Protein AF-A0A6L4Y7J6-F1 (afdb_monomer)

Radius of gyration: 10.47 Å; Cα contacts (8 Å, |Δi|>4): 32; chains: 1; bounding box: 15×27×22 Å

pLDDT: mean 93.83, std 4.32, range [74.0, 97.19]

Nearest PDB structures (foldseek):
  4r3u-assembly1_C  TM=9.436E-01  e=4.259E-02  Aquincola tertiaricarbonis
  8dpb-assembly1_D  TM=8.816E-01  e=1.668E-01  Methylorubrum extorquens AM1
  7a5g-assembly1_n  TM=4.924E-01  e=6.102E-01  Thermus thermophilus HB27
  5m7o-assembly1_B  TM=6.754E-01  e=2.933E+00  Brucella abortus str. 2308 A

Structure (mmCIF, N/CA/C/O backbone):
data_AF-A0A6L4Y7J6-F1
#
_entry.id   AF-A0A6L4Y7J6-F1
#
loop_
_atom_site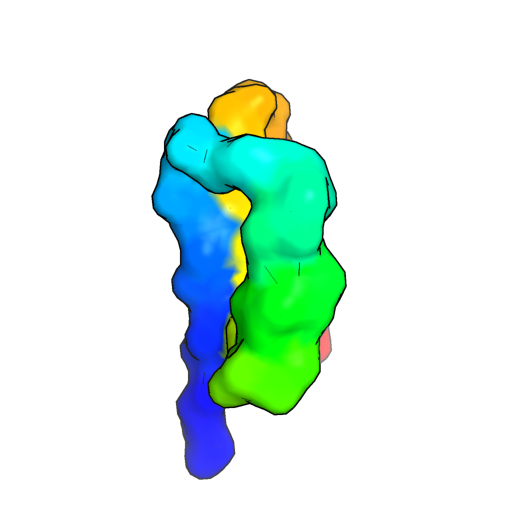.group_PDB
_atom_site.id
_atom_site.type_symbol
_atom_site.label_atom_id
_atom_site.label_alt_id
_atom_site.label_comp_id
_atom_site.label_asym_id
_atom_site.label_entity_id
_atom_site.label_seq_id
_atom_site.pdbx_PDB_ins_code
_atom_site.Cartn_x
_atom_site.Cartn_y
_atom_site.Cartn_z
_atom_site.occupancy
_atom_site.B_iso_or_equiv
_atom_site.auth_seq_id
_atom_site.auth_comp_id
_atom_site.auth_asym_id
_atom_site.auth_atom_id
_atom_site.pdbx_PDB_model_num
ATOM 1 N N . ASP A 1 1 ? -3.715 -17.681 0.059 1.00 78.69 1 ASP A N 1
ATOM 2 C CA . ASP A 1 1 ? -3.059 -16.618 0.830 1.00 78.69 1 ASP A CA 1
ATOM 3 C C . ASP A 1 1 ? -3.188 -15.327 0.037 1.00 78.69 1 ASP A C 1
ATOM 5 O O . ASP A 1 1 ? -3.121 -15.411 -1.186 1.00 78.69 1 ASP A O 1
ATOM 9 N N . LEU A 1 2 ? -3.494 -14.200 0.679 1.00 90.38 2 LEU A N 1
ATOM 10 C CA . LEU A 1 2 ? -3.768 -12.923 0.007 1.00 90.38 2 LEU A CA 1
ATOM 11 C C . LEU A 1 2 ? -3.060 -11.789 0.751 1.00 90.38 2 LEU A C 1
ATOM 13 O O . LEU A 1 2 ? -3.440 -11.449 1.870 1.00 90.38 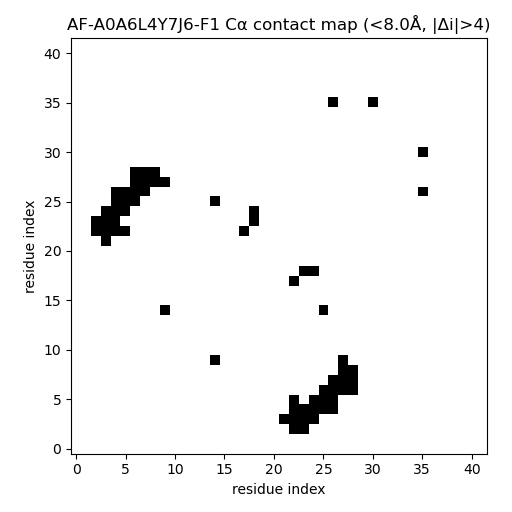2 LEU A O 1
ATOM 17 N N . THR A 1 3 ? -2.068 -11.181 0.104 1.00 92.88 3 THR A N 1
ATOM 18 C CA . THR A 1 3 ? -1.385 -9.996 0.629 1.00 92.88 3 THR A CA 1
ATOM 19 C C . THR A 1 3 ? -2.301 -8.782 0.541 1.00 92.88 3 THR A C 1
ATOM 21 O O . THR A 1 3 ? -2.827 -8.464 -0.525 1.00 92.88 3 THR A O 1
ATOM 24 N N . VAL A 1 4 ? -2.460 -8.081 1.663 1.00 95.69 4 VAL A N 1
ATOM 25 C CA . VAL A 1 4 ? -3.197 -6.817 1.742 1.00 95.69 4 VAL A CA 1
ATOM 26 C C . VAL A 1 4 ? -2.213 -5.691 2.030 1.00 95.69 4 VAL A C 1
ATOM 28 O O . VAL A 1 4 ? -1.456 -5.754 2.999 1.00 95.69 4 VAL A O 1
ATOM 31 N N . VAL A 1 5 ? -2.251 -4.648 1.205 1.00 96.25 5 VAL A N 1
ATOM 32 C CA . VAL A 1 5 ? -1.528 -3.389 1.421 1.00 96.25 5 VAL A CA 1
ATOM 33 C C . VAL A 1 5 ? -2.512 -2.230 1.453 1.00 96.25 5 VAL A C 1
ATOM 35 O O . VAL A 1 5 ? -3.603 -2.323 0.888 1.00 96.25 5 VAL A O 1
ATOM 38 N N . VAL A 1 6 ? -2.122 -1.130 2.087 1.00 96.31 6 VAL A N 1
ATOM 39 C CA . VAL A 1 6 ? -2.932 0.094 2.155 1.00 96.31 6 VAL A CA 1
ATOM 40 C C . VAL A 1 6 ? -2.144 1.257 1.572 1.00 96.31 6 VAL A C 1
ATOM 42 O O . VAL A 1 6 ? -0.950 1.374 1.825 1.00 96.31 6 VAL A O 1
ATOM 45 N N . GLY A 1 7 ? -2.810 2.119 0.801 1.00 94.69 7 GLY A N 1
ATOM 46 C CA . GLY A 1 7 ? -2.205 3.310 0.210 1.00 94.69 7 GLY A CA 1
ATOM 47 C C . GLY A 1 7 ? -3.051 4.566 0.410 1.00 94.69 7 GLY A C 1
ATOM 48 O O . GLY A 1 7 ? -4.279 4.477 0.445 1.00 94.69 7 GLY A O 1
ATOM 49 N N . GLY A 1 8 ? -2.405 5.732 0.525 1.00 92.12 8 GLY A N 1
ATOM 50 C CA . GLY A 1 8 ? -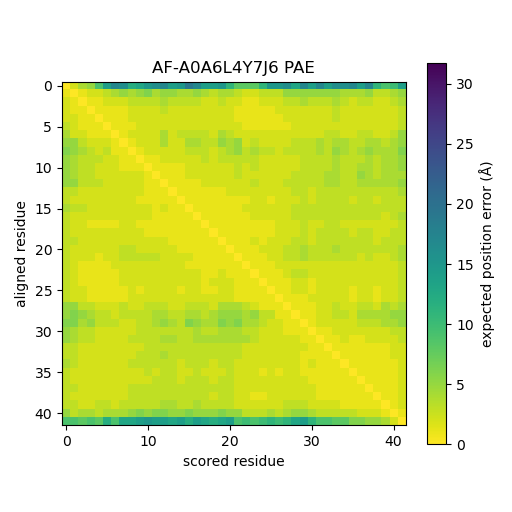3.073 7.041 0.569 1.00 92.12 8 GLY A CA 1
ATOM 51 C C . GLY A 1 8 ? -2.607 7.971 1.696 1.00 92.12 8 GLY A C 1
ATOM 52 O O . GLY A 1 8 ? -1.478 7.889 2.175 1.00 92.12 8 GLY A O 1
ATOM 53 N N . CYS A 1 9 ? -3.490 8.879 2.121 1.00 92.44 9 CYS A N 1
ATOM 54 C CA . CYS A 1 9 ? -3.265 9.754 3.275 1.00 92.44 9 CYS A CA 1
ATOM 55 C C . CYS A 1 9 ? -3.719 9.047 4.562 1.00 92.44 9 CYS A C 1
ATOM 57 O O . CYS A 1 9 ? -4.883 9.168 4.943 1.00 92.44 9 CYS A O 1
ATOM 59 N N . ILE A 1 10 ? -2.815 8.309 5.210 1.00 91.88 10 ILE A N 1
ATOM 60 C CA . ILE A 1 10 ? -3.081 7.589 6.466 1.00 91.88 10 ILE A CA 1
ATOM 61 C C . ILE A 1 10 ? -2.394 8.309 7.642 1.00 91.88 10 ILE A C 1
ATOM 63 O O . ILE A 1 10 ? -1.208 8.636 7.522 1.00 91.88 10 ILE A O 1
ATOM 67 N N . PRO A 1 11 ? -3.092 8.562 8.766 1.00 93.69 11 PRO A N 1
ATOM 68 C CA . PRO A 1 11 ? -2.476 9.049 10.000 1.00 93.69 11 PRO A CA 1
ATOM 69 C C . PRO A 1 11 ? -1.402 8.085 10.524 1.00 93.69 11 PRO A C 1
ATOM 71 O O . PRO A 1 11 ? -1.554 6.866 10.455 1.00 93.69 11 PRO A O 1
ATOM 74 N N . LEU A 1 12 ? -0.300 8.611 11.062 1.00 91.81 12 LEU A N 1
ATOM 75 C CA . LEU A 1 12 ? 0.821 7.772 11.512 1.00 91.81 12 LEU A CA 1
ATOM 76 C C . LEU A 1 12 ? 0.432 6.861 12.684 1.00 91.81 12 LEU A C 1
ATOM 78 O O . LEU A 1 12 ? 0.957 5.754 12.806 1.00 91.81 12 LEU A O 1
ATOM 82 N N . GLU A 1 13 ? -0.498 7.310 13.523 1.00 95.38 13 GLU A N 1
ATOM 83 C CA . GLU A 1 13 ? -1.059 6.546 14.632 1.00 95.38 13 GLU A CA 1
ATOM 84 C C . GLU A 1 13 ? -1.802 5.277 14.175 1.00 95.38 13 GLU A C 1
ATOM 86 O O . GLU A 1 13 ? -1.705 4.246 14.844 1.00 95.38 13 GLU A O 1
ATOM 91 N N . ASP A 1 14 ? -2.442 5.307 13.001 1.00 96.06 14 ASP A N 1
ATOM 92 C CA . ASP A 1 14 ? -3.267 4.204 12.493 1.00 96.06 14 ASP A CA 1
ATOM 93 C C . ASP A 1 14 ? -2.421 3.057 11.915 1.00 96.06 14 ASP A C 1
ATOM 95 O O . ASP A 1 14 ? -2.872 1.913 11.840 1.00 96.06 14 ASP A O 1
ATOM 99 N N . VAL A 1 15 ? -1.162 3.319 11.537 1.00 95.00 15 VAL A N 1
ATOM 100 C CA . VAL A 1 15 ? -0.269 2.326 10.906 1.00 95.00 15 VAL A CA 1
ATOM 101 C C . VAL A 1 15 ? -0.079 1.090 11.789 1.00 95.00 15 VAL A C 1
ATOM 103 O O . VAL A 1 15 ? -0.060 -0.038 11.292 1.00 95.00 15 VAL A O 1
ATOM 106 N N . SER A 1 16 ? 0.050 1.287 13.104 1.00 96.12 16 SER A N 1
ATOM 107 C CA . SER A 1 16 ? 0.232 0.188 14.060 1.00 96.12 16 SER A CA 1
ATOM 108 C C . SER A 1 16 ? -0.987 -0.733 14.094 1.00 96.12 16 SER A C 1
ATOM 110 O O . SER A 1 16 ? -0.845 -1.957 14.093 1.00 96.12 16 SER A O 1
ATOM 112 N N . ASP A 1 17 ? -2.186 -0.157 14.074 1.00 97.19 17 ASP A N 1
ATOM 113 C CA . ASP A 1 17 ? -3.430 -0.918 14.137 1.00 97.19 17 ASP A CA 1
ATOM 114 C C . ASP A 1 17 ? -3.726 -1.622 12.812 1.00 97.19 17 ASP A C 1
ATOM 116 O O . ASP A 1 17 ? -4.059 -2.808 12.817 1.00 97.19 17 ASP A O 1
ATOM 120 N N . LEU A 1 18 ? -3.462 -0.969 11.677 1.00 96.06 18 LEU A N 1
ATOM 121 C CA . LEU A 1 18 ? -3.533 -1.595 10.354 1.00 96.06 18 LEU A CA 1
ATOM 122 C C . LEU A 1 18 ? -2.623 -2.829 10.261 1.00 96.06 18 LEU A C 1
ATOM 124 O O . LEU A 1 18 ? -3.059 -3.888 9.801 1.00 96.06 18 LEU A O 1
ATOM 128 N N . LYS A 1 19 ? -1.384 -2.743 10.767 1.00 95.06 19 LYS A N 1
ATOM 129 C CA . LYS A 1 19 ? -0.457 -3.888 10.785 1.00 95.06 19 LYS A CA 1
ATOM 130 C C . LYS A 1 19 ? -0.959 -5.032 11.673 1.00 95.06 19 LYS A C 1
ATOM 132 O O . LYS A 1 19 ? -0.836 -6.194 11.289 1.00 95.06 19 LYS A O 1
ATOM 137 N N . LYS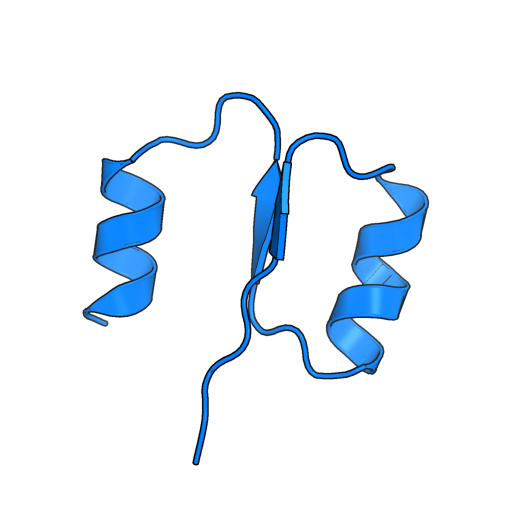 A 1 20 ? -1.601 -4.739 12.812 1.00 97.00 20 LYS A N 1
ATOM 138 C CA . LYS A 1 20 ? -2.239 -5.767 13.666 1.00 97.00 20 LYS A CA 1
ATOM 139 C C . LYS A 1 20 ? -3.437 -6.439 12.989 1.00 97.00 20 LYS A C 1
ATOM 141 O O . LYS A 1 20 ? -3.696 -7.609 13.249 1.00 97.00 20 LYS A O 1
ATOM 146 N N . MET A 1 21 ? -4.152 -5.720 12.124 1.00 95.88 21 MET A N 1
ATOM 147 C CA . MET A 1 21 ? -5.295 -6.238 11.363 1.00 95.88 21 MET A CA 1
ATOM 148 C C . MET A 1 21 ? -4.891 -7.131 10.177 1.00 95.88 21 MET A C 1
ATOM 150 O O . MET A 1 21 ? -5.765 -7.693 9.521 1.00 95.88 21 MET A O 1
ATOM 154 N N . GLY A 1 22 ? -3.591 -7.280 9.904 1.00 94.62 22 GLY A N 1
ATOM 155 C CA . GLY A 1 22 ? -3.075 -8.118 8.819 1.00 94.62 22 GLY A CA 1
ATOM 156 C C . GLY A 1 22 ? -2.679 -7.350 7.558 1.00 94.62 22 GLY A C 1
ATOM 157 O O . GLY A 1 22 ? -2.350 -7.976 6.552 1.00 94.62 22 GLY A O 1
ATOM 158 N N . VAL A 1 23 ? -2.666 -6.012 7.596 1.00 96.19 23 VAL A N 1
ATOM 159 C CA . VAL A 1 23 ? -2.052 -5.216 6.527 1.00 96.19 23 VAL A CA 1
ATOM 160 C C . VAL A 1 23 ? -0.547 -5.453 6.550 1.00 96.19 23 VAL A C 1
ATOM 162 O O . VAL A 1 23 ? 0.119 -5.229 7.562 1.00 96.19 23 VAL A O 1
ATOM 165 N N . ARG A 1 24 ? -0.004 -5.909 5.424 1.00 95.62 24 ARG A N 1
ATOM 166 C CA . ARG A 1 24 ? 1.412 -6.246 5.311 1.00 95.62 24 ARG A CA 1
ATOM 167 C C . ARG A 1 24 ? 2.281 -4.999 5.187 1.00 95.62 24 ARG A C 1
ATOM 169 O O . ARG A 1 24 ? 3.332 -4.955 5.820 1.00 95.62 24 ARG A O 1
ATOM 176 N N . GLU A 1 25 ? 1.830 -3.996 4.432 1.00 95.94 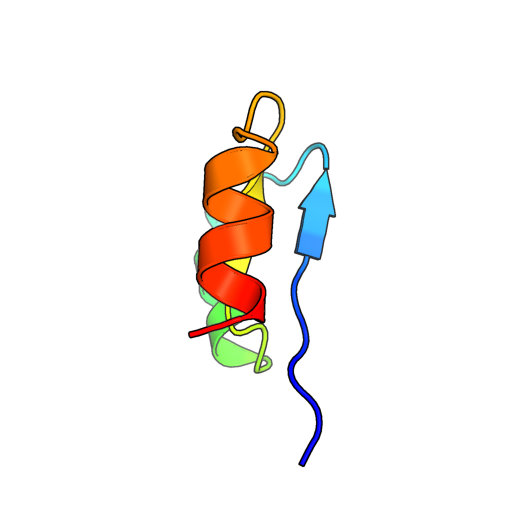25 GLU A N 1
ATOM 177 C CA . GLU A 1 25 ? 2.519 -2.707 4.321 1.00 95.94 25 GLU A CA 1
ATOM 178 C C . GLU A 1 25 ? 1.571 -1.529 4.054 1.00 95.94 25 GLU A C 1
ATOM 180 O O . GLU A 1 25 ? 0.481 -1.702 3.499 1.00 95.94 25 GLU A O 1
ATOM 185 N N . VAL A 1 26 ? 1.998 -0.335 4.479 1.00 96.00 26 VAL A N 1
ATOM 186 C CA . VAL A 1 26 ? 1.283 0.934 4.307 1.00 96.00 26 VAL A CA 1
ATOM 187 C C . VAL A 1 26 ? 2.137 1.906 3.486 1.00 96.00 26 VAL A C 1
ATOM 189 O O . VAL A 1 26 ? 3.211 2.319 3.918 1.00 96.00 26 VAL A O 1
ATOM 192 N N . PHE A 1 27 ? 1.631 2.317 2.325 1.00 95.75 27 PHE A N 1
ATOM 193 C CA . PHE A 1 27 ? 2.270 3.267 1.414 1.00 95.75 27 PHE A CA 1
ATOM 194 C C . PHE A 1 2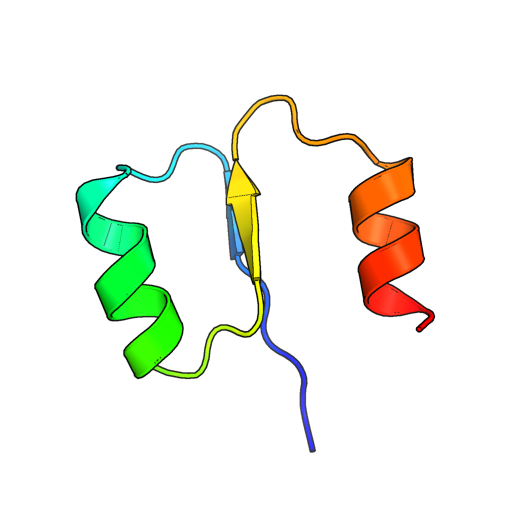7 ? 1.609 4.646 1.527 1.00 95.75 27 PHE A C 1
ATOM 196 O O . PHE A 1 27 ? 0.496 4.875 1.047 1.00 95.75 27 PHE A O 1
ATOM 203 N N . GLY A 1 28 ? 2.281 5.568 2.210 1.00 92.81 28 GLY A N 1
ATOM 204 C CA . GLY A 1 28 ? 1.790 6.928 2.414 1.00 92.81 28 GLY A CA 1
ATOM 205 C C . GLY A 1 28 ? 1.868 7.810 1.162 1.00 92.81 28 GLY A C 1
ATOM 206 O O . GLY A 1 28 ? 2.392 7.436 0.111 1.00 92.81 28 GLY A O 1
ATOM 207 N N . SER A 1 29 ? 1.379 9.041 1.287 1.00 90.81 29 SER A N 1
ATOM 208 C CA . SER A 1 29 ? 1.539 10.066 0.254 1.00 90.81 29 SER A CA 1
ATOM 209 C C . SER A 1 29 ? 3.014 10.296 -0.082 1.00 90.81 29 SER A C 1
ATOM 211 O O . SER A 1 29 ? 3.814 10.614 0.794 1.00 90.81 29 SER A O 1
ATOM 213 N N . GLY A 1 30 ? 3.358 10.172 -1.364 1.00 91.56 30 GLY A N 1
ATOM 214 C CA . GLY A 1 30 ? 4.731 10.333 -1.846 1.00 91.56 30 GLY A CA 1
ATOM 215 C C . GLY A 1 30 ? 5.580 9.060 -1.807 1.00 91.56 30 GLY A C 1
ATOM 216 O O . GLY A 1 30 ? 6.756 9.140 -2.148 1.00 91.56 30 GLY A O 1
ATOM 217 N N . SER A 1 31 ? 5.016 7.903 -1.436 1.00 94.06 31 SER A N 1
ATOM 218 C CA . SER A 1 31 ? 5.692 6.613 -1.619 1.00 94.06 31 SER A CA 1
ATOM 219 C C . SER A 1 31 ? 6.113 6.412 -3.078 1.00 94.06 31 SER A C 1
ATOM 221 O O . SER A 1 31 ? 5.345 6.705 -4.000 1.00 94.06 31 SER A O 1
ATOM 223 N N . SER A 1 32 ? 7.337 5.913 -3.278 1.00 96.12 32 SER A N 1
ATOM 224 C CA . SER A 1 32 ? 7.857 5.605 -4.609 1.00 96.12 32 SER A CA 1
ATOM 225 C C . SER A 1 32 ? 7.064 4.463 -5.233 1.00 96.12 32 SER A C 1
ATOM 227 O O . SER A 1 32 ? 6.757 3.473 -4.568 1.00 96.12 32 SER A O 1
ATOM 229 N N . LEU A 1 33 ? 6.759 4.582 -6.527 1.00 95.31 33 LEU A N 1
ATOM 230 C CA . LEU A 1 33 ? 6.163 3.477 -7.270 1.00 95.31 33 LEU A CA 1
ATOM 231 C C . LEU A 1 33 ? 7.121 2.282 -7.328 1.00 95.31 33 LEU A C 1
ATOM 233 O O . LEU A 1 33 ? 6.664 1.151 -7.205 1.00 95.31 33 LEU A O 1
ATOM 237 N N . ASP A 1 34 ? 8.422 2.540 -7.456 1.00 96.81 34 ASP A N 1
ATOM 238 C CA . ASP A 1 34 ? 9.438 1.489 -7.502 1.00 96.81 34 ASP A CA 1
ATOM 239 C C . ASP A 1 34 ? 9.451 0.691 -6.188 1.00 96.81 34 ASP A C 1
ATOM 241 O O . ASP A 1 34 ? 9.392 -0.533 -6.228 1.00 96.81 34 ASP A O 1
ATOM 245 N N . ASP A 1 35 ? 9.365 1.362 -5.030 1.00 95.19 35 ASP A N 1
ATOM 246 C CA . ASP A 1 35 ? 9.295 0.694 -3.719 1.00 95.19 35 ASP A CA 1
ATOM 247 C C . ASP A 1 35 ? 8.033 -0.178 -3.583 1.00 95.19 35 ASP A C 1
ATOM 249 O O . ASP A 1 35 ? 8.070 -1.265 -3.004 1.00 95.19 35 ASP A O 1
ATOM 253 N N . ILE A 1 36 ? 6.897 0.293 -4.116 1.00 95.31 36 ILE A N 1
ATOM 254 C CA . ILE A 1 36 ? 5.637 -0.465 -4.116 1.00 95.31 36 ILE A CA 1
ATOM 255 C C . ILE A 1 36 ? 5.773 -1.712 -4.994 1.00 95.31 36 ILE A C 1
ATOM 257 O O . ILE A 1 36 ? 5.335 -2.791 -4.600 1.00 95.31 36 ILE A O 1
ATOM 261 N N . VAL A 1 37 ? 6.356 -1.573 -6.185 1.00 96.12 37 VAL A N 1
ATOM 262 C CA . VAL A 1 37 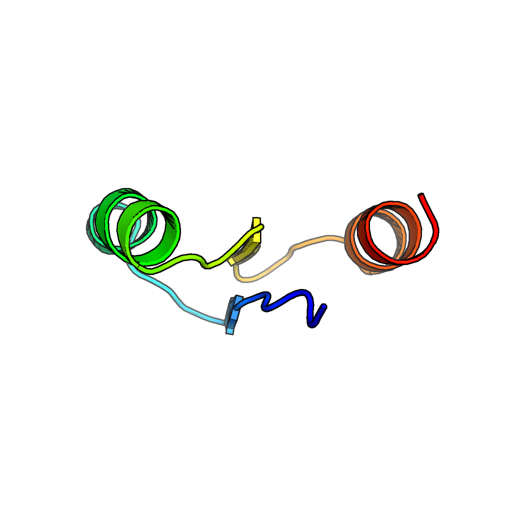? 6.548 -2.681 -7.129 1.00 96.12 37 VAL A CA 1
ATOM 263 C C . VAL A 1 37 ? 7.524 -3.709 -6.564 1.00 96.12 37 VAL A C 1
ATOM 265 O O . VAL A 1 37 ? 7.224 -4.903 -6.590 1.00 96.12 37 VAL A O 1
ATOM 268 N N . ASP A 1 38 ? 8.636 -3.254 -5.992 1.00 96.38 38 ASP A N 1
ATOM 269 C CA . ASP A 1 38 ? 9.626 -4.116 -5.352 1.00 96.38 38 ASP A CA 1
ATOM 270 C C . ASP A 1 38 ? 9.004 -4.905 -4.200 1.00 96.38 38 ASP A C 1
ATOM 272 O O . ASP A 1 38 ? 9.209 -6.113 -4.102 1.00 96.38 38 ASP A O 1
ATOM 276 N N . PHE A 1 39 ? 8.168 -4.266 -3.379 1.00 95.06 39 PHE A N 1
ATOM 277 C CA . PHE A 1 39 ? 7.443 -4.947 -2.309 1.00 95.06 39 PHE A CA 1
ATOM 278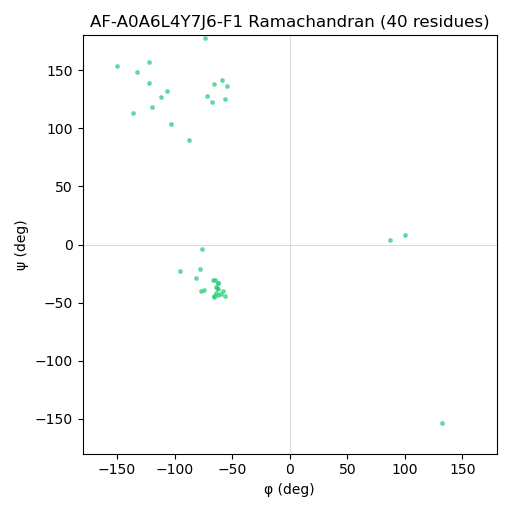 C C . PHE A 1 39 ? 6.469 -6.024 -2.821 1.00 95.06 39 PHE A C 1
ATOM 280 O O . PHE A 1 39 ? 6.236 -7.016 -2.137 1.00 95.06 39 PHE A O 1
ATOM 287 N N . MET A 1 40 ? 5.864 -5.826 -3.995 1.00 93.06 40 MET A N 1
ATOM 288 C CA . MET A 1 40 ? 4.861 -6.748 -4.546 1.00 93.06 40 MET A CA 1
ATOM 289 C C . MET A 1 40 ? 5.464 -7.970 -5.237 1.00 93.06 40 MET A C 1
ATOM 291 O O . MET A 1 40 ? 4.798 -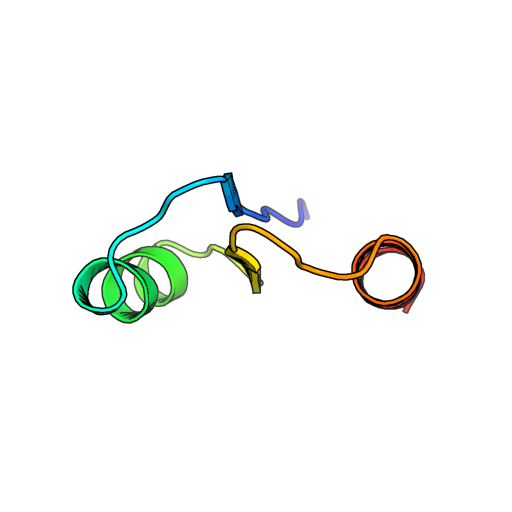9.001 -5.334 1.00 93.06 40 MET A O 1
ATOM 295 N N . ILE A 1 41 ? 6.667 -7.828 -5.792 1.00 93.56 41 ILE A N 1
ATOM 296 C CA . ILE A 1 41 ? 7.321 -8.862 -6.606 1.00 93.56 41 ILE A CA 1
ATOM 297 C C . ILE A 1 41 ? 8.288 -9.719 -5.772 1.00 93.56 41 ILE A C 1
ATOM 299 O O . ILE A 1 41 ? 8.582 -10.849 -6.170 1.00 93.56 41 ILE A O 1
ATOM 303 N N . GLN A 1 42 ? 8.772 -9.201 -4.638 1.00 74.00 42 GLN A N 1
ATOM 304 C CA . GLN A 1 42 ? 9.570 -9.950 -3.658 1.00 74.00 42 GLN A CA 1
ATOM 305 C C . GLN A 1 42 ? 8.727 -10.956 -2.866 1.00 74.00 42 GLN A C 1
ATOM 307 O O . GLN A 1 42 ? 9.250 -12.071 -2.635 1.00 74.00 42 GLN A O 1
#

Secondary structure (DSSP, 8-state):
----EEEES--TTHHHHHHHTT--EEEETT--HHHHHHHHH-

Sequence (42 aa):
DLTVVVGGCIPLEDVSDLKKMGVREVFGSGSSLDDIVDFMIQ

Solvent-accessible surface area (backbone atoms only — not comparable to full-atom values): 2759 Å² total; per-residue (Å²): 139,81,92,42,70,46,76,42,92,70,64,78,80,51,52,63,56,44,45,75,75,60,34,76,48,77,42,48,77,85,57,55,68,65,62,54,50,51,66,72,74,109

Mean predicted aligned error: 2.72 Å

Foldseek 3Di:
DDAAAEEEADDPVCQVVCVVVRHPYYHYPPRDPVVVVVVVVD